Protein AF-A0AA86PSV1-F1 (afdb_monomer)

pLDDT: mean 83.24, std 9.51, range [48.75, 95.12]

Nearest PDB structures (foldseek):
  7p2q-assembly1_B  TM=7.130E-01  e=1.116E-06  Homo sapiens
  5i7k-assembly3_A  TM=3.514E-01  e=1.531E-01  Homo sapiens
  7dsz-assembly1_A  TM=2.798E-01  e=6.289E-02  Akkermansia muciniphila
  5i7l-assembly3_B  TM=3.124E-01  e=1.379E-01  Homo sapiens
  5i7j-assembly1_A  TM=3.842E-01  e=4.139E-01  Homo sapiens

Structure (mmCIF, N/CA/C/O backbone):
data_AF-A0AA86PSV1-F1
#
_entry.id   AF-A0AA86PSV1-F1
#
loop_
_atom_site.group_PDB
_atom_site.id
_atom_site.type_symbol
_atom_site.label_atom_id
_atom_site.label_alt_id
_atom_site.label_comp_id
_atom_site.label_asym_id
_atom_site.label_entity_id
_atom_site.label_seq_id
_atom_site.pdbx_PDB_ins_code
_atom_site.Cartn_x
_atom_site.Cartn_y
_atom_site.Cartn_z
_atom_site.occupancy
_atom_site.B_iso_or_equiv
_atom_site.auth_seq_id
_atom_site.auth_comp_id
_atom_site.auth_asym_id
_atom_site.auth_atom_id
_atom_site.pdbx_PDB_model_num
ATOM 1 N N . MET A 1 1 ? -44.585 -13.006 51.181 1.00 59.00 1 MET A N 1
ATOM 2 C CA . MET A 1 1 ? -43.506 -11.994 51.062 1.00 59.00 1 MET A CA 1
ATOM 3 C C . MET A 1 1 ? -42.207 -12.543 50.461 1.00 59.00 1 MET A C 1
ATOM 5 O O . MET A 1 1 ? -41.641 -11.867 49.616 1.00 59.00 1 MET A O 1
ATOM 9 N N . LEU A 1 2 ? -41.754 -13.760 50.800 1.00 58.88 2 LEU A N 1
ATOM 10 C CA . LEU A 1 2 ? -40.513 -14.350 50.252 1.00 58.88 2 LEU A CA 1
ATOM 11 C C . LEU A 1 2 ? -40.500 -14.575 48.719 1.00 58.88 2 LEU A C 1
ATOM 13 O O . LEU A 1 2 ? -39.455 -14.414 48.092 1.00 58.88 2 LEU A O 1
ATOM 17 N N . SER A 1 3 ? -41.645 -14.874 48.090 1.00 72.25 3 SER A N 1
ATOM 18 C CA . SER A 1 3 ? -41.707 -15.136 46.637 1.00 72.25 3 SER A CA 1
ATOM 19 C C . SER A 1 3 ? -41.509 -13.885 45.767 1.00 72.25 3 SER A C 1
ATOM 21 O O . SER A 1 3 ? -40.979 -13.983 44.660 1.00 72.25 3 SER A O 1
ATOM 23 N N . SER A 1 4 ? -41.879 -12.701 46.265 1.00 73.31 4 SER A N 1
ATOM 24 C CA . SER A 1 4 ? -41.70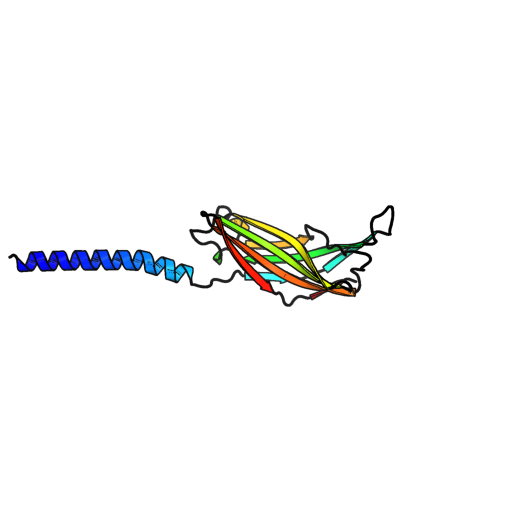6 -11.431 45.547 1.00 73.31 4 SER A CA 1
ATOM 25 C C . SER A 1 4 ? -40.233 -11.019 45.474 1.00 73.31 4 SER A C 1
ATOM 27 O O . SER A 1 4 ? -39.773 -10.555 44.434 1.00 73.31 4 SER A O 1
ATOM 29 N N . CYS A 1 5 ? -39.474 -11.269 46.546 1.00 76.12 5 CYS A N 1
ATOM 30 C CA . CYS A 1 5 ? -38.043 -10.965 46.611 1.00 76.12 5 CYS A CA 1
ATOM 31 C C . CYS A 1 5 ? -37.225 -11.873 45.669 1.00 76.12 5 CYS A C 1
ATOM 33 O O . CYS A 1 5 ? -36.355 -11.403 44.938 1.00 76.12 5 CYS A O 1
ATOM 35 N N . GLN A 1 6 ? -37.578 -13.163 45.582 1.00 79.25 6 GLN A N 1
ATOM 36 C CA . GLN A 1 6 ? -36.940 -14.104 44.649 1.00 79.25 6 GLN A CA 1
ATOM 37 C C . GLN A 1 6 ? -37.203 -13.771 43.172 1.00 79.25 6 GLN A C 1
ATOM 39 O O . GLN A 1 6 ? -36.314 -13.941 42.335 1.00 79.25 6 GLN A O 1
ATOM 44 N N . ARG A 1 7 ? -38.402 -13.278 42.831 1.00 80.25 7 ARG A N 1
ATOM 45 C CA . ARG A 1 7 ? -38.708 -12.823 41.462 1.00 80.25 7 ARG A CA 1
ATOM 46 C C . ARG A 1 7 ? -37.880 -11.602 41.075 1.00 80.25 7 ARG A C 1
ATOM 48 O O . ARG A 1 7 ? -37.349 -11.568 39.970 1.00 80.25 7 ARG A O 1
ATOM 55 N N . PHE A 1 8 ? -37.732 -10.645 41.987 1.00 82.44 8 PHE A N 1
ATOM 56 C CA . PHE A 1 8 ? -36.946 -9.436 41.746 1.00 82.44 8 PHE A CA 1
ATOM 57 C C . PHE A 1 8 ? -35.463 -9.753 41.508 1.00 82.44 8 PHE A C 1
ATOM 59 O O . PHE A 1 8 ? -34.872 -9.273 40.544 1.00 82.44 8 PHE A O 1
ATOM 66 N N . TYR A 1 9 ? -34.890 -10.655 42.309 1.00 85.75 9 TYR A N 1
ATOM 67 C CA . TYR A 1 9 ? -33.499 -11.083 42.145 1.00 85.75 9 TYR A CA 1
ATOM 68 C C . TYR A 1 9 ? -33.251 -11.781 40.799 1.00 85.75 9 TYR A C 1
ATOM 70 O O . TYR A 1 9 ? -32.264 -11.497 40.123 1.00 85.75 9 TYR A O 1
ATOM 78 N N . ARG A 1 10 ? -34.186 -12.635 40.355 1.00 84.75 10 ARG A N 1
ATOM 79 C CA . ARG A 1 10 ? -34.110 -13.265 39.028 1.00 84.75 10 ARG A CA 1
ATOM 80 C C . ARG A 1 10 ? -34.149 -12.236 37.901 1.00 84.75 10 ARG A C 1
ATOM 82 O O . ARG A 1 10 ? -33.368 -12.360 36.967 1.00 84.75 10 ARG A O 1
ATOM 89 N N . ILE A 1 11 ? -35.016 -11.225 37.982 1.00 88.62 11 ILE A N 1
ATOM 90 C CA . ILE A 1 11 ? -35.097 -10.165 36.960 1.00 88.62 11 ILE A CA 1
ATOM 91 C C . ILE A 1 11 ? -33.756 -9.429 36.845 1.00 88.62 11 ILE A C 1
ATOM 93 O O . ILE A 1 11 ? -33.258 -9.254 35.736 1.00 88.62 11 ILE A O 1
ATOM 97 N N . ILE A 1 12 ? -33.135 -9.078 37.975 1.00 88.62 12 ILE A N 1
ATOM 98 C CA . ILE A 1 12 ? -31.822 -8.414 37.990 1.00 88.62 12 ILE A CA 1
ATOM 99 C C . ILE A 1 12 ? -30.739 -9.313 37.380 1.00 88.62 12 ILE A C 1
ATOM 101 O O . ILE A 1 12 ? -29.948 -8.847 36.564 1.00 88.62 12 ILE A O 1
ATOM 105 N N . GLN A 1 13 ? -30.711 -10.604 37.725 1.00 88.50 13 GLN A N 1
ATOM 106 C CA . GLN A 1 13 ? -29.745 -11.550 37.154 1.00 88.50 13 GLN A CA 1
ATOM 107 C C . GLN A 1 13 ? -29.893 -11.687 35.633 1.00 88.50 13 GLN A C 1
ATOM 109 O O . GLN A 1 13 ? -28.890 -11.664 34.920 1.00 88.50 13 GLN A O 1
ATOM 114 N N . TRP A 1 14 ? -31.126 -11.776 35.127 1.00 92.31 14 TRP A N 1
ATOM 115 C CA . TRP A 1 14 ? -31.381 -11.818 33.687 1.00 92.31 14 TRP A CA 1
ATOM 116 C C . TRP A 1 14 ? -30.955 -10.519 33.003 1.00 92.31 14 TRP A C 1
ATOM 118 O O . TRP A 1 14 ? -30.293 -10.577 31.971 1.00 92.31 14 TRP A O 1
ATOM 128 N N . GLN A 1 15 ? -31.243 -9.353 33.587 1.00 92.56 15 GLN A N 1
ATOM 129 C CA . GLN A 1 15 ? -30.803 -8.067 33.036 1.00 92.56 15 GLN A CA 1
ATOM 130 C C . GLN A 1 15 ? -29.274 -7.964 32.970 1.00 92.56 15 GLN A C 1
ATOM 132 O O . GLN A 1 15 ? -28.736 -7.642 31.913 1.00 92.56 15 GLN A O 1
ATOM 137 N N . MET A 1 16 ? -28.574 -8.320 34.051 1.00 91.25 16 MET A N 1
ATOM 138 C CA . MET A 1 16 ? -27.106 -8.349 34.100 1.00 91.25 16 MET A CA 1
ATOM 139 C C . MET A 1 16 ? -26.516 -9.283 33.037 1.00 91.25 16 MET A C 1
ATOM 141 O O . MET A 1 16 ? -25.591 -8.903 32.322 1.00 91.25 16 MET A O 1
ATOM 145 N N . PHE A 1 17 ? -27.080 -10.486 32.888 1.00 92.44 17 PHE A N 1
ATOM 146 C CA . PHE A 1 17 ? -26.649 -11.439 31.866 1.00 92.44 17 PHE A CA 1
ATOM 147 C C . PHE A 1 17 ? -26.871 -10.898 30.449 1.00 92.44 17 PHE A C 1
ATOM 149 O O . PHE A 1 17 ? -25.984 -10.993 29.606 1.00 92.44 17 PHE A O 1
ATOM 156 N N . THR A 1 18 ? -28.023 -10.273 30.195 1.00 91.69 18 THR A N 1
ATOM 157 C CA . THR A 1 18 ? -28.343 -9.708 28.876 1.00 91.69 18 THR A CA 1
ATOM 158 C C . THR A 1 18 ? -27.390 -8.569 28.515 1.00 91.69 18 THR A C 1
ATOM 160 O O . THR A 1 18 ? -26.900 -8.521 27.390 1.00 91.69 18 THR A O 1
ATOM 163 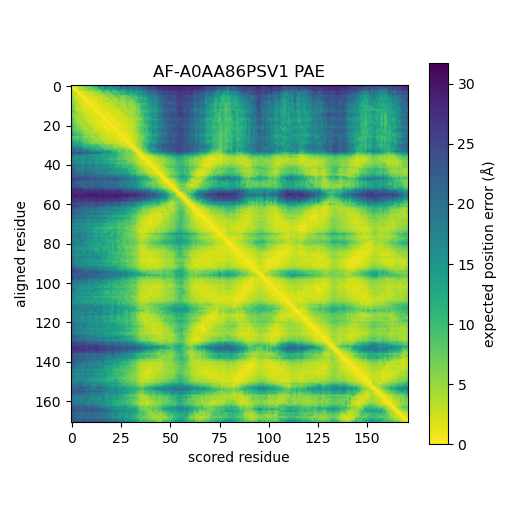N N . ILE A 1 19 ? -27.071 -7.689 29.473 1.00 91.94 19 ILE A N 1
ATOM 164 C CA . ILE A 1 19 ? -26.097 -6.602 29.284 1.00 91.94 19 ILE A CA 1
ATOM 165 C C . ILE A 1 19 ? -24.713 -7.178 28.982 1.00 91.94 19 ILE A C 1
ATOM 167 O O . ILE A 1 19 ? -24.063 -6.742 28.036 1.00 91.94 19 ILE A O 1
ATOM 171 N N . PHE A 1 20 ? -24.280 -8.188 29.736 1.00 90.38 20 PHE A N 1
ATOM 172 C CA . PHE A 1 20 ? -22.984 -8.827 29.528 1.00 90.38 20 PHE A CA 1
ATOM 173 C C . PHE A 1 20 ? -22.874 -9.479 28.142 1.00 90.38 20 PHE A C 1
ATOM 175 O O . PHE A 1 20 ? -21.895 -9.264 27.429 1.00 90.38 20 PHE A O 1
ATOM 182 N N . VAL A 1 21 ? -23.905 -10.218 27.719 1.00 91.69 21 VAL A N 1
ATOM 183 C CA . VAL A 1 21 ? -23.958 -10.808 26.374 1.00 91.69 21 VAL A CA 1
ATOM 184 C C . VAL A 1 21 ? -23.972 -9.719 25.303 1.00 91.69 21 VAL A C 1
ATOM 186 O O . VAL A 1 21 ? -23.232 -9.833 24.330 1.00 91.69 21 VAL A O 1
ATOM 189 N N . ALA A 1 22 ? -24.742 -8.642 25.481 1.00 89.69 22 ALA A N 1
ATOM 190 C CA . ALA A 1 22 ? -24.774 -7.525 24.537 1.00 89.69 22 ALA A CA 1
ATOM 191 C C . ALA A 1 22 ? -23.405 -6.836 24.410 1.00 89.69 22 ALA A C 1
ATOM 193 O O . ALA A 1 22 ? -22.974 -6.542 23.297 1.00 89.69 22 ALA A O 1
ATOM 194 N N . MET A 1 23 ? -22.684 -6.651 25.521 1.00 82.25 23 MET A N 1
ATOM 195 C CA . MET A 1 23 ? -21.331 -6.085 25.532 1.00 82.25 23 MET A CA 1
ATOM 196 C C . MET A 1 23 ? -20.298 -6.951 24.801 1.00 82.25 23 MET A C 1
ATOM 198 O O . MET A 1 23 ? -19.294 -6.414 24.347 1.00 82.25 23 MET A O 1
ATOM 202 N N . ILE A 1 24 ? -20.521 -8.261 24.664 1.00 84.00 24 ILE A N 1
ATOM 203 C CA . ILE A 1 24 ? -19.633 -9.161 23.908 1.00 84.00 24 ILE A CA 1
ATOM 204 C C . ILE A 1 24 ? -20.090 -9.280 22.451 1.00 84.00 24 ILE A C 1
ATOM 206 O O . ILE A 1 24 ? -19.282 -9.181 21.528 1.00 84.00 24 ILE A O 1
ATOM 210 N N . ALA A 1 25 ? -21.390 -9.484 22.238 1.00 82.25 25 ALA A N 1
ATOM 211 C CA . ALA A 1 25 ? -21.961 -9.748 20.926 1.00 82.25 25 ALA A CA 1
ATOM 212 C C . ALA A 1 25 ? -21.914 -8.516 20.016 1.00 82.25 25 ALA A C 1
ATOM 214 O O . ALA A 1 25 ? -21.570 -8.653 18.845 1.00 82.25 25 ALA A O 1
ATOM 215 N N . LEU A 1 26 ? -22.204 -7.314 20.533 1.00 80.19 26 LEU A N 1
ATOM 216 C CA . LEU A 1 26 ? -22.206 -6.100 19.713 1.00 80.19 26 LEU A CA 1
ATOM 217 C C . LEU A 1 26 ? -20.816 -5.796 19.131 1.00 80.19 26 LEU A C 1
ATOM 219 O O . LEU A 1 26 ? -20.738 -5.665 17.912 1.00 80.19 26 LEU A O 1
ATOM 223 N N . PRO A 1 27 ? -19.712 -5.763 19.909 1.00 72.19 27 PRO A N 1
ATOM 224 C CA . PRO A 1 27 ? -18.370 -5.583 19.347 1.00 72.19 27 PRO A CA 1
ATOM 225 C C . PRO A 1 27 ? -17.938 -6.715 18.414 1.00 72.19 27 PRO A C 1
ATOM 227 O O . PRO A 1 27 ? -17.195 -6.480 17.464 1.00 72.19 27 PRO A O 1
ATOM 230 N N . TYR A 1 28 ? -18.383 -7.948 18.679 1.00 72.31 28 TYR A N 1
ATOM 231 C CA . TYR A 1 28 ? -18.069 -9.089 17.824 1.00 72.31 28 TYR A CA 1
ATOM 232 C C . TYR A 1 28 ? -18.729 -8.955 16.447 1.00 72.31 28 TYR A C 1
ATOM 234 O O . TYR A 1 28 ? -18.052 -9.109 15.430 1.00 72.31 28 TYR A O 1
ATOM 242 N N . VAL A 1 29 ? -20.020 -8.613 16.412 1.00 74.38 29 VAL A N 1
ATOM 243 C CA . VAL A 1 29 ? -20.784 -8.418 15.172 1.00 74.38 29 VAL A CA 1
ATOM 244 C C . VAL A 1 29 ? -20.294 -7.185 14.420 1.00 74.38 29 VAL A C 1
ATOM 246 O O . VAL A 1 29 ? -20.010 -7.284 13.231 1.00 74.38 29 VAL A O 1
ATOM 249 N N . THR A 1 30 ? -20.111 -6.043 15.090 1.00 68.00 30 THR A N 1
ATOM 250 C CA . THR A 1 30 ? -19.585 -4.832 14.432 1.00 68.00 30 THR A CA 1
ATOM 251 C C . THR A 1 30 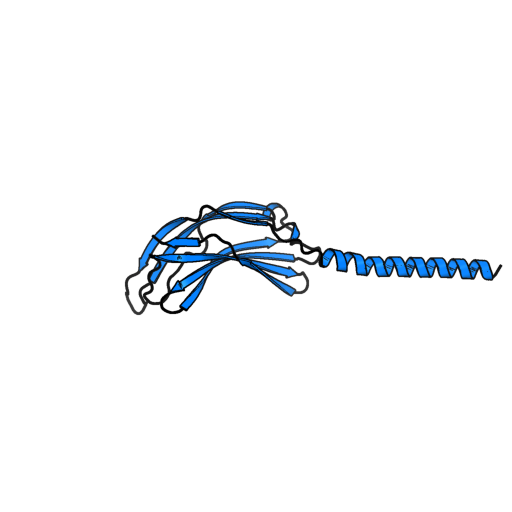? -18.151 -5.016 13.944 1.00 68.00 30 THR A C 1
ATOM 253 O O . THR A 1 30 ? -17.778 -4.457 12.918 1.00 68.00 30 THR A O 1
ATOM 256 N N . GLY A 1 31 ? -17.358 -5.852 14.619 1.00 60.69 31 GLY A N 1
ATOM 257 C CA . GLY A 1 31 ? -16.019 -6.231 14.181 1.00 60.69 31 GLY A CA 1
ATOM 258 C C . GLY A 1 31 ? -15.979 -7.113 12.925 1.00 60.69 31 GLY A C 1
ATOM 259 O O . GLY A 1 31 ? -14.933 -7.116 12.267 1.00 60.69 31 GLY A O 1
ATOM 260 N N . HIS A 1 32 ? -17.075 -7.819 12.609 1.00 64.31 32 HIS A N 1
ATOM 261 C CA . HIS A 1 32 ? -17.255 -8.700 11.438 1.00 64.31 32 HIS A CA 1
ATOM 262 C C . HIS A 1 32 ? -18.071 -8.070 10.304 1.00 64.31 32 HIS A C 1
ATOM 264 O O . HIS A 1 32 ? -18.246 -8.695 9.262 1.00 64.31 32 HIS A O 1
ATOM 270 N N . LEU A 1 33 ? -18.578 -6.849 10.479 1.00 66.38 33 LEU A N 1
ATOM 271 C CA . LEU A 1 33 ? -19.053 -6.078 9.339 1.00 66.38 33 LEU A CA 1
ATOM 272 C C . LEU A 1 33 ? -17.815 -5.740 8.499 1.00 66.38 33 LEU A C 1
ATOM 274 O O . LEU A 1 33 ? -16.976 -4.935 8.909 1.00 66.38 33 LEU A O 1
ATOM 278 N N . ASP A 1 34 ? -17.665 -6.447 7.379 1.00 59.25 34 ASP A N 1
ATOM 279 C CA . ASP A 1 34 ? -16.597 -6.260 6.397 1.00 59.25 34 ASP A CA 1
ATOM 280 C C . ASP A 1 34 ? -16.781 -4.912 5.702 1.00 59.25 34 ASP A C 1
ATOM 282 O O . ASP A 1 34 ? -17.282 -4.812 4.579 1.00 59.25 34 ASP A O 1
ATOM 286 N N . TYR A 1 35 ? -16.396 -3.841 6.387 1.00 69.81 35 TYR A N 1
ATOM 287 C CA . TYR A 1 35 ? -16.271 -2.555 5.739 1.00 69.81 35 TYR A CA 1
ATOM 288 C C . TYR A 1 35 ? -14.988 -2.553 4.913 1.00 69.81 35 TYR A C 1
ATOM 290 O O . TYR A 1 35 ? -13.880 -2.626 5.446 1.00 69.81 35 TYR A O 1
ATOM 298 N N . LYS A 1 36 ? -15.154 -2.509 3.593 1.00 81.31 36 LYS A N 1
ATOM 299 C CA . LYS A 1 36 ? -14.039 -2.416 2.653 1.00 81.31 36 LYS A CA 1
ATOM 300 C C . LYS A 1 36 ? -13.619 -0.947 2.508 1.00 81.31 36 LYS A C 1
ATOM 302 O O . LYS A 1 36 ? -14.498 -0.086 2.435 1.00 81.31 36 LYS A O 1
ATOM 307 N N . PRO A 1 37 ? -12.310 -0.647 2.473 1.00 86.69 37 PRO A N 1
ATOM 308 C CA . PRO A 1 37 ? -11.830 0.674 2.103 1.00 86.69 37 PRO A CA 1
ATOM 309 C C . PRO A 1 37 ? -12.192 0.958 0.645 1.00 86.69 37 PRO A C 1
ATOM 311 O O . PRO A 1 37 ? -12.232 0.050 -0.188 1.00 86.69 37 PRO A O 1
ATOM 314 N N . GLU A 1 38 ? -12.415 2.226 0.329 1.00 89.56 38 GLU A N 1
ATOM 315 C CA . GLU A 1 38 ? -12.557 2.659 -1.058 1.00 89.56 38 GLU A CA 1
ATOM 316 C C . GLU A 1 38 ? -11.157 3.015 -1.548 1.00 89.56 38 GLU A C 1
ATOM 318 O O . GLU A 1 38 ? -10.509 3.901 -0.992 1.00 89.56 38 GLU A O 1
ATOM 323 N N . LEU A 1 39 ? -10.664 2.284 -2.543 1.00 90.56 39 LEU A N 1
ATOM 324 C CA . LEU A 1 39 ? -9.336 2.462 -3.118 1.00 90.56 39 LEU A CA 1
ATOM 325 C C . LEU A 1 39 ? -9.505 2.663 -4.617 1.00 90.56 39 LEU A C 1
ATOM 327 O O . LEU A 1 39 ? -10.150 1.851 -5.277 1.00 90.56 39 LEU A O 1
ATOM 331 N N . ALA A 1 40 ? -8.933 3.736 -5.142 1.00 89.44 40 ALA A N 1
ATOM 332 C CA . ALA A 1 40 ? -8.949 4.037 -6.558 1.00 89.44 40 ALA A CA 1
ATOM 333 C C . ALA A 1 40 ? -7.575 4.541 -7.001 1.00 89.44 40 ALA A C 1
ATOM 335 O O . ALA A 1 40 ? -6.920 5.350 -6.338 1.00 89.44 40 ALA A O 1
ATOM 336 N N . LEU A 1 41 ? -7.158 4.054 -8.159 1.00 88.56 41 LEU A N 1
ATOM 337 C CA . LEU A 1 41 ? -5.969 4.479 -8.872 1.00 88.56 41 LEU A CA 1
ATOM 338 C C . LEU A 1 41 ? -6.427 4.869 -10.268 1.00 88.56 41 LEU A C 1
ATOM 340 O O . LEU A 1 41 ? -7.267 4.174 -10.828 1.00 88.56 41 LEU A O 1
ATOM 344 N N . ASN A 1 42 ? -5.970 6.020 -10.754 1.00 87.19 42 ASN A N 1
ATOM 345 C CA . ASN A 1 42 ? -6.348 6.532 -12.065 1.00 87.19 42 ASN A CA 1
ATOM 346 C C . ASN A 1 42 ? -5.179 7.267 -12.728 1.00 87.19 42 ASN A C 1
ATOM 348 O O . ASN A 1 42 ? -4.276 7.773 -12.055 1.00 87.19 42 ASN A O 1
ATOM 352 N N . ASN A 1 43 ? -5.269 7.459 -14.048 1.00 84.25 43 ASN A N 1
ATOM 353 C CA . ASN A 1 43 ? -4.383 8.332 -14.837 1.00 84.25 43 ASN A CA 1
ATOM 354 C C . ASN A 1 43 ? -2.893 8.028 -14.650 1.00 84.25 43 ASN A C 1
ATOM 356 O O . ASN A 1 43 ? -2.073 8.934 -14.472 1.00 84.25 43 ASN A O 1
ATOM 360 N N . MET A 1 44 ? -2.550 6.748 -14.669 1.00 84.25 44 MET A N 1
ATOM 361 C CA . MET A 1 44 ? -1.183 6.321 -14.463 1.00 84.25 44 MET A CA 1
ATOM 362 C C . MET A 1 44 ? -0.351 6.478 -15.735 1.00 84.25 44 MET A C 1
ATOM 364 O O . MET A 1 44 ? -0.714 6.029 -16.820 1.00 84.25 44 MET A O 1
ATOM 368 N N . THR A 1 45 ? 0.772 7.173 -15.597 1.00 83.88 45 THR A N 1
ATOM 369 C CA . THR A 1 45 ? 1.655 7.548 -16.700 1.00 83.88 45 THR A CA 1
ATOM 370 C C . THR A 1 45 ? 3.107 7.347 -16.305 1.00 83.88 45 THR A C 1
ATOM 372 O O . THR A 1 45 ? 3.511 7.737 -15.209 1.00 83.88 45 THR A O 1
ATOM 375 N N . VAL A 1 46 ? 3.903 6.802 -17.222 1.00 82.12 46 VAL A N 1
ATOM 376 C CA . VAL A 1 46 ? 5.361 6.743 -17.089 1.00 82.12 46 VAL A CA 1
ATOM 377 C C . VAL A 1 46 ? 5.954 8.019 -17.677 1.00 82.12 46 VAL A C 1
ATOM 379 O O . VAL A 1 46 ? 5.683 8.345 -18.834 1.00 82.12 46 VAL A O 1
ATOM 382 N N . THR A 1 47 ? 6.736 8.757 -16.892 1.00 76.31 47 THR A N 1
ATOM 383 C CA . THR A 1 47 ? 7.210 10.096 -17.293 1.00 76.31 47 THR A CA 1
ATOM 384 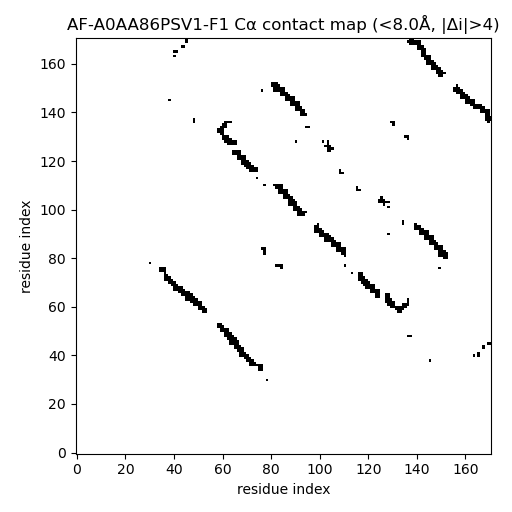C C . THR A 1 47 ? 8.653 10.083 -17.775 1.00 76.31 47 THR A C 1
ATOM 386 O O . THR A 1 47 ? 9.004 10.819 -18.697 1.00 76.31 47 THR A O 1
ATOM 389 N N . LYS A 1 48 ? 9.511 9.270 -17.154 1.00 73.75 48 LYS A N 1
ATOM 390 C CA . LYS A 1 48 ? 10.930 9.203 -17.501 1.00 73.75 48 LYS A CA 1
ATOM 391 C C . LYS A 1 48 ? 11.461 7.800 -17.275 1.00 73.75 48 LYS A C 1
ATOM 393 O O . LYS A 1 48 ? 11.419 7.325 -16.146 1.00 73.75 48 LYS A O 1
ATOM 398 N N . THR A 1 49 ? 12.020 7.215 -18.327 1.00 75.81 49 THR A N 1
ATOM 399 C CA . THR A 1 49 ? 12.815 5.989 -18.252 1.00 75.81 49 THR A CA 1
ATOM 400 C C . THR A 1 49 ? 14.290 6.371 -18.353 1.00 75.81 49 THR A C 1
ATOM 402 O O . THR A 1 49 ? 14.675 7.144 -19.235 1.00 75.81 49 THR A O 1
ATOM 405 N N . ARG A 1 50 ? 15.120 5.906 -17.421 1.00 80.12 50 ARG A N 1
ATOM 406 C CA . ARG A 1 50 ? 16.576 6.095 -17.431 1.00 80.12 50 ARG A CA 1
ATOM 407 C C . ARG A 1 50 ? 17.229 4.739 -17.607 1.00 80.12 50 ARG A C 1
ATOM 409 O O . ARG A 1 50 ? 16.970 3.848 -16.813 1.00 80.12 50 ARG A O 1
ATOM 416 N N . TYR A 1 51 ? 18.087 4.638 -18.611 1.00 75.62 51 TYR A N 1
ATOM 417 C CA . TYR A 1 51 ? 18.892 3.453 -18.862 1.00 75.62 51 TYR A CA 1
ATOM 418 C C . TYR A 1 51 ? 20.263 3.624 -18.214 1.00 75.62 51 TYR A C 1
ATOM 420 O O . TYR A 1 51 ? 20.949 4.619 -18.482 1.00 75.62 51 TYR A O 1
ATOM 428 N N . PHE A 1 52 ? 20.661 2.663 -17.386 1.00 74.69 52 PHE A N 1
ATOM 429 C CA . PHE A 1 52 ? 21.986 2.614 -16.778 1.00 74.69 52 PHE A CA 1
ATOM 430 C C . PHE A 1 52 ? 22.808 1.511 -17.458 1.00 74.69 52 PHE A C 1
ATOM 432 O O . PHE A 1 52 ? 22.550 0.329 -17.218 1.00 74.69 52 PHE A O 1
ATOM 439 N N . PRO A 1 53 ? 23.771 1.869 -18.333 1.00 66.62 53 PRO A N 1
ATOM 440 C CA . PRO A 1 53 ? 24.641 0.895 -18.983 1.00 66.62 53 PRO A CA 1
ATOM 441 C C . PRO A 1 53 ? 25.568 0.216 -17.969 1.00 66.62 53 PRO A C 1
ATOM 443 O O . PRO A 1 53 ? 25.869 0.774 -16.913 1.00 66.62 53 PRO A O 1
ATOM 446 N N . THR A 1 54 ? 26.055 -0.975 -18.317 1.00 69.31 54 THR A N 1
ATOM 447 C CA . THR A 1 54 ? 26.967 -1.751 -17.471 1.00 69.31 54 THR A CA 1
ATOM 448 C C . THR A 1 54 ? 28.287 -0.995 -17.296 1.00 69.31 54 THR A C 1
ATOM 450 O O . THR A 1 54 ? 29.121 -0.968 -18.201 1.00 69.31 54 THR A O 1
ATOM 453 N N . GLU A 1 55 ? 28.517 -0.423 -16.116 1.00 63.66 55 GLU A N 1
ATOM 454 C CA . GLU A 1 55 ? 29.816 0.114 -15.707 1.00 63.66 55 GLU A CA 1
ATOM 455 C C . GLU A 1 55 ? 30.180 -0.439 -14.319 1.00 63.66 55 GLU A C 1
ATOM 457 O O . GLU A 1 55 ? 29.391 -0.376 -13.382 1.00 63.66 55 GLU A O 1
ATOM 462 N N . ASN A 1 56 ? 31.390 -0.995 -14.183 1.00 48.75 56 ASN A N 1
ATOM 463 C CA . ASN A 1 56 ? 31.976 -1.461 -12.916 1.00 48.75 56 ASN A CA 1
ATOM 464 C C . ASN A 1 56 ? 31.098 -2.426 -12.081 1.00 48.75 56 ASN A C 1
ATOM 466 O O . ASN A 1 56 ? 30.627 -2.069 -11.005 1.00 48.75 56 ASN A O 1
ATOM 470 N N . LEU A 1 57 ? 30.970 -3.687 -12.526 1.00 56.91 57 LEU A N 1
ATOM 471 C CA . LEU A 1 57 ? 30.368 -4.819 -11.782 1.00 56.91 57 LEU A CA 1
ATOM 472 C C . LEU A 1 57 ? 28.862 -4.704 -11.460 1.00 56.91 57 LEU A C 1
ATOM 474 O O . LEU A 1 57 ? 28.322 -5.598 -10.810 1.00 56.91 57 LEU A O 1
ATOM 478 N N . ILE A 1 58 ? 28.181 -3.653 -11.922 1.00 61.09 58 ILE A N 1
ATOM 479 C CA . ILE A 1 58 ? 26.730 -3.487 -11.793 1.00 61.09 58 ILE A CA 1
ATOM 480 C C . ILE A 1 58 ? 26.089 -3.800 -13.147 1.00 61.09 58 ILE A C 1
ATOM 482 O O . ILE A 1 58 ? 26.426 -3.175 -14.152 1.00 61.09 58 ILE A O 1
ATOM 486 N N . THR A 1 59 ? 25.190 -4.784 -13.172 1.00 65.81 59 THR A N 1
ATOM 487 C CA . THR A 1 59 ? 24.435 -5.184 -14.367 1.00 65.81 59 THR A CA 1
ATOM 488 C C . THR A 1 59 ? 23.524 -4.044 -14.843 1.00 65.81 59 THR A C 1
ATOM 490 O O . THR A 1 59 ? 23.015 -3.262 -14.034 1.00 65.81 59 THR A O 1
ATOM 493 N N . GLU A 1 60 ? 23.305 -3.967 -16.157 1.00 68.75 60 GLU A N 1
ATOM 494 C CA . GLU A 1 60 ? 22.332 -3.066 -16.787 1.00 68.75 60 GLU A CA 1
ATOM 495 C C . GLU A 1 60 ? 20.970 -3.084 -16.088 1.00 68.75 60 GLU A C 1
ATOM 497 O O . GLU A 1 60 ? 20.457 -4.147 -15.737 1.00 68.75 60 GLU A O 1
ATOM 502 N N . HIS A 1 61 ? 20.383 -1.905 -15.897 1.00 74.25 61 HIS A N 1
ATOM 503 C CA . HIS A 1 61 ? 19.026 -1.761 -15.378 1.00 74.25 61 HIS A CA 1
ATOM 504 C C . HIS A 1 61 ? 18.376 -0.468 -15.876 1.00 74.25 61 HIS A C 1
ATOM 506 O O . HIS A 1 61 ? 19.047 0.514 -16.205 1.00 74.25 61 HIS A O 1
ATOM 512 N N . ASP A 1 62 ? 17.049 -0.483 -15.898 1.00 80.81 62 ASP A N 1
ATOM 513 C CA . ASP A 1 62 ? 16.199 0.655 -16.203 1.00 80.81 62 ASP A CA 1
ATOM 514 C C . ASP A 1 62 ? 15.544 1.172 -14.926 1.00 80.81 62 ASP A C 1
ATOM 516 O O . ASP A 1 62 ? 15.111 0.397 -14.071 1.00 80.81 62 ASP A O 1
ATOM 520 N N . GLU A 1 63 ? 15.415 2.491 -14.829 1.00 85.56 63 GLU A N 1
ATOM 521 C CA . GLU A 1 63 ? 14.569 3.146 -13.836 1.00 85.56 63 GLU A CA 1
ATOM 522 C C . GLU A 1 63 ? 13.411 3.872 -14.514 1.00 85.56 63 GLU A C 1
ATOM 524 O O . GLU A 1 63 ? 13.643 4.629 -15.456 1.00 85.56 63 GLU A O 1
ATOM 529 N N . ALA A 1 64 ? 12.185 3.711 -14.013 1.00 85.94 64 ALA A N 1
ATOM 530 C CA . ALA A 1 64 ? 11.018 4.438 -14.504 1.00 85.94 64 ALA A CA 1
ATOM 531 C C . ALA A 1 64 ? 10.315 5.231 -13.390 1.00 85.94 64 ALA A C 1
ATOM 533 O O . ALA A 1 64 ? 9.881 4.680 -12.376 1.00 85.94 64 ALA A O 1
ATOM 534 N N . ASP A 1 65 ? 10.172 6.540 -13.610 1.00 87.31 65 ASP A N 1
ATOM 535 C CA . ASP A 1 65 ? 9.387 7.435 -12.760 1.00 87.31 65 ASP A CA 1
ATOM 536 C C . ASP A 1 65 ? 7.899 7.342 -13.145 1.00 87.31 65 ASP A C 1
ATOM 538 O O . ASP A 1 65 ? 7.519 7.675 -14.277 1.00 87.31 65 ASP A O 1
ATOM 542 N N . LEU A 1 66 ? 7.045 6.943 -12.198 1.00 89.62 66 LEU A N 1
ATOM 543 C CA . LEU A 1 66 ? 5.594 6.881 -12.391 1.00 89.62 66 LEU A CA 1
ATOM 544 C C . LEU A 1 66 ? 4.912 8.133 -11.848 1.00 89.62 66 LEU A C 1
ATOM 546 O O . LEU A 1 66 ? 5.311 8.682 -10.823 1.00 89.62 66 LEU A O 1
ATOM 550 N N . HIS A 1 67 ? 3.843 8.555 -12.512 1.00 91.06 67 HIS A N 1
ATOM 551 C CA . HIS A 1 67 ? 2.875 9.507 -11.980 1.00 91.06 67 HIS A CA 1
ATOM 552 C C . HIS A 1 67 ? 1.489 8.884 -12.032 1.00 91.06 67 HIS A C 1
ATOM 554 O O . HIS A 1 67 ? 1.119 8.307 -13.049 1.00 91.06 67 HIS A O 1
ATOM 560 N N . PHE A 1 68 ? 0.724 9.020 -10.959 1.00 91.31 68 PHE A N 1
ATOM 561 C CA . PHE A 1 68 ? -0.619 8.459 -10.847 1.00 91.31 68 PHE A CA 1
ATOM 562 C C . PHE A 1 68 ? -1.491 9.347 -9.963 1.00 91.31 68 PHE A C 1
ATOM 564 O O . PHE A 1 68 ? -0.998 10.082 -9.106 1.00 91.31 68 PHE A O 1
ATOM 571 N N . ASN A 1 69 ? -2.801 9.279 -10.168 1.00 92.19 69 ASN A N 1
ATOM 572 C CA . ASN A 1 69 ? -3.778 9.863 -9.263 1.00 92.19 69 ASN A CA 1
ATOM 573 C C . ASN A 1 69 ? -4.236 8.770 -8.307 1.00 92.19 69 ASN A C 1
ATOM 575 O O . ASN A 1 69 ? -4.884 7.810 -8.722 1.00 92.19 69 ASN A O 1
ATOM 579 N N . ILE A 1 70 ? -3.899 8.923 -7.034 1.00 92.25 70 ILE A N 1
ATOM 580 C CA . ILE A 1 70 ? -4.312 7.996 -5.987 1.00 92.25 70 ILE A CA 1
ATOM 581 C C . ILE A 1 70 ? -5.447 8.629 -5.191 1.00 92.25 70 ILE A C 1
ATOM 583 O O . ILE A 1 70 ? -5.346 9.773 -4.741 1.00 92.25 70 ILE A O 1
ATOM 587 N N . GLN A 1 71 ? -6.518 7.866 -5.010 1.00 93.00 71 GLN A N 1
ATOM 588 C CA . GLN A 1 71 ? -7.625 8.220 -4.143 1.00 93.00 71 GLN A CA 1
ATOM 589 C C . GLN A 1 71 ? -7.898 7.071 -3.178 1.00 93.00 71 GLN A C 1
ATOM 591 O O . GLN A 1 71 ? -8.024 5.918 -3.589 1.00 93.00 71 GLN A O 1
ATOM 596 N N . PHE A 1 72 ? -8.012 7.378 -1.891 1.00 92.75 72 PHE A N 1
ATOM 597 C CA . PHE A 1 72 ? -8.439 6.391 -0.912 1.00 92.75 72 PHE A CA 1
ATOM 598 C C . PHE A 1 72 ? -9.310 6.990 0.187 1.00 92.75 72 PHE A C 1
ATOM 600 O O . PHE A 1 72 ? -9.178 8.159 0.556 1.00 92.75 72 PHE A O 1
ATOM 607 N N . ASN A 1 73 ? -10.164 6.133 0.737 1.00 91.62 73 ASN A N 1
ATOM 608 C CA . ASN A 1 73 ? -10.918 6.349 1.958 1.00 91.62 73 ASN A CA 1
ATOM 609 C C . ASN A 1 73 ? -10.780 5.103 2.840 1.00 91.62 73 ASN A C 1
ATOM 611 O O . ASN A 1 73 ? -11.333 4.039 2.546 1.00 91.62 73 ASN A O 1
ATOM 615 N N . VAL A 1 74 ? -10.025 5.245 3.928 1.00 90.50 74 VAL A N 1
ATOM 616 C CA . VAL A 1 74 ? -9.756 4.166 4.894 1.00 90.50 74 VAL A CA 1
ATOM 617 C C . VAL A 1 74 ? -10.450 4.386 6.236 1.00 90.50 74 VAL A C 1
ATOM 619 O O . VAL A 1 74 ? -10.189 3.646 7.181 1.00 90.50 74 VAL A O 1
ATOM 622 N N . SER A 1 75 ? -11.341 5.378 6.341 1.00 86.94 75 SER A N 1
ATOM 623 C CA . SER A 1 75 ? -12.066 5.690 7.586 1.00 86.94 75 SER A CA 1
ATOM 624 C C . SER A 1 75 ? -12.762 4.460 8.176 1.00 86.94 75 SER A C 1
ATOM 626 O O . SER A 1 75 ? -12.684 4.190 9.371 1.00 86.94 75 SER A O 1
ATOM 628 N N . ASN A 1 76 ? -13.344 3.651 7.297 1.00 84.25 76 ASN A N 1
ATOM 629 C CA . ASN A 1 76 ? -14.041 2.416 7.617 1.00 84.25 76 ASN A CA 1
ATOM 630 C C . ASN A 1 76 ? -13.129 1.261 8.074 1.00 84.25 76 ASN A C 1
ATOM 632 O O . ASN A 1 76 ? -13.611 0.264 8.615 1.00 84.25 76 ASN A O 1
ATOM 636 N N . THR A 1 77 ? -11.818 1.381 7.865 1.00 84.38 77 THR A N 1
ATOM 637 C CA . THR A 1 77 ? -10.821 0.389 8.284 1.00 84.38 77 THR A CA 1
ATOM 638 C C . THR A 1 77 ? -10.391 0.603 9.737 1.00 84.38 77 THR A C 1
ATOM 640 O O . THR A 1 77 ? -9.961 -0.342 10.399 1.00 84.38 77 THR A O 1
ATOM 643 N N . PHE A 1 78 ? -10.529 1.822 10.267 1.00 84.44 78 PHE A N 1
ATOM 644 C CA . PHE A 1 78 ? -10.163 2.135 11.645 1.00 84.44 78 PHE A CA 1
ATOM 645 C C . PHE A 1 78 ? -11.240 1.670 12.626 1.00 84.44 78 PHE A C 1
ATOM 647 O O . PHE A 1 78 ? -12.319 2.249 12.747 1.00 84.44 78 PHE A O 1
ATOM 654 N N . LYS A 1 79 ? -10.919 0.621 13.381 1.00 81.25 79 LYS A N 1
ATOM 655 C CA . LYS A 1 79 ? -11.698 0.159 14.534 1.00 81.25 79 LYS A CA 1
ATOM 656 C C . LYS A 1 79 ? -11.106 0.764 15.804 1.00 81.25 79 LYS A C 1
ATOM 658 O O . LYS A 1 79 ? -9.965 1.211 15.821 1.00 81.25 79 LYS A O 1
ATOM 663 N N . TRP A 1 80 ? -11.835 0.689 16.917 1.00 77.06 80 TRP A N 1
ATOM 664 C CA . TRP A 1 80 ? -11.326 1.128 18.228 1.00 77.06 80 TRP A CA 1
ATOM 665 C C . TRP A 1 80 ? -10.027 0.409 18.651 1.00 77.06 80 TRP A C 1
ATOM 667 O O . TRP A 1 80 ? -9.289 0.897 19.501 1.00 77.06 80 TRP A O 1
ATOM 677 N N . THR A 1 81 ? -9.743 -0.760 18.065 1.00 81.12 81 THR A N 1
ATOM 678 C CA . THR A 1 81 ? -8.510 -1.528 18.280 1.00 81.12 81 THR A CA 1
ATOM 679 C C . THR A 1 81 ? -7.361 -1.146 17.352 1.00 81.12 81 THR A C 1
ATOM 681 O O . THR A 1 81 ? -6.239 -1.597 17.591 1.00 81.12 81 THR A O 1
ATOM 684 N N . THR A 1 82 ? -7.623 -0.393 16.286 1.00 85.25 82 THR A N 1
ATOM 685 C CA . THR A 1 82 ? -6.668 -0.084 15.218 1.00 85.25 82 THR A CA 1
ATOM 686 C C . THR A 1 82 ? -5.838 1.131 15.609 1.00 85.25 82 THR A C 1
ATOM 688 O O . THR A 1 82 ? -6.377 2.188 15.919 1.00 85.25 82 THR A O 1
ATOM 691 N N . LYS A 1 83 ? -4.515 0.982 15.594 1.00 89.56 83 LYS A N 1
ATOM 692 C CA . LYS A 1 83 ? -3.562 2.051 15.904 1.00 89.56 83 LYS A CA 1
ATOM 693 C C . LYS A 1 83 ? -3.157 2.810 14.646 1.00 89.56 83 LYS A C 1
ATOM 695 O O . LYS A 1 83 ? -3.127 4.039 14.635 1.00 89.56 83 LYS A O 1
ATOM 700 N N . GLU A 1 84 ? -2.805 2.069 13.607 1.00 92.38 84 GLU A N 1
ATOM 701 C CA . GLU A 1 84 ? -2.291 2.604 12.351 1.00 92.38 84 GLU A CA 1
ATOM 702 C C . GLU A 1 84 ? -2.638 1.655 11.203 1.00 92.38 84 GLU A C 1
ATOM 704 O O . GLU A 1 84 ? -2.791 0.444 11.393 1.00 92.38 84 GLU A O 1
ATOM 709 N N . VAL A 1 85 ? -2.779 2.227 10.015 1.00 92.00 85 VAL A N 1
ATOM 710 C CA . VAL A 1 85 ? -2.984 1.513 8.760 1.00 92.00 85 VAL A CA 1
ATOM 711 C C . VAL A 1 85 ? -1.857 1.908 7.819 1.00 92.00 85 VAL A C 1
ATOM 713 O O . VAL A 1 85 ? -1.644 3.092 7.563 1.00 92.00 85 VAL A O 1
ATOM 716 N N . TYR A 1 86 ? -1.133 0.923 7.302 1.00 93.38 86 TYR A N 1
ATOM 717 C CA . TYR A 1 86 ? -0.158 1.120 6.237 1.00 93.38 86 TYR A CA 1
ATOM 718 C C . TYR A 1 86 ? -0.796 0.734 4.906 1.00 93.38 86 TYR A C 1
ATOM 720 O O . TYR A 1 86 ? -1.292 -0.382 4.751 1.00 93.38 86 TYR A O 1
ATOM 728 N N . LEU A 1 87 ? -0.788 1.657 3.953 1.00 93.88 87 LEU A N 1
ATOM 729 C CA . LEU A 1 87 ? -1.274 1.447 2.598 1.00 93.88 87 LEU A CA 1
ATOM 730 C C . LEU A 1 87 ? -0.086 1.510 1.640 1.00 93.88 87 LEU A C 1
ATOM 732 O O . LEU A 1 87 ? 0.578 2.539 1.550 1.00 93.88 87 LEU A O 1
ATOM 736 N N . GLY A 1 88 ? 0.170 0.418 0.930 1.00 94.31 88 GLY A N 1
ATOM 737 C CA . GLY A 1 88 ? 1.184 0.327 -0.114 1.00 94.31 88 GLY A CA 1
ATOM 738 C C . GLY A 1 88 ? 0.544 0.149 -1.485 1.00 94.31 88 GLY A C 1
ATOM 739 O O . GLY A 1 88 ? -0.443 -0.573 -1.622 1.00 94.31 88 GLY A O 1
ATOM 740 N N . LEU A 1 89 ? 1.125 0.783 -2.496 1.00 94.38 89 LEU A N 1
ATOM 741 C CA . LEU A 1 89 ? 0.855 0.521 -3.904 1.00 94.38 89 LEU A CA 1
ATOM 742 C C . LEU A 1 89 ? 2.019 -0.298 -4.465 1.00 94.38 89 LEU A C 1
ATOM 744 O O . LEU A 1 89 ? 3.166 0.162 -4.465 1.00 94.38 89 LEU A O 1
ATOM 748 N N . ILE A 1 90 ? 1.719 -1.509 -4.921 1.00 94.25 90 ILE A N 1
ATOM 749 C CA . ILE A 1 90 ? 2.691 -2.451 -5.473 1.00 94.25 90 ILE A CA 1
ATOM 750 C C . ILE A 1 90 ? 2.476 -2.539 -6.977 1.00 94.25 90 ILE A C 1
ATOM 752 O O . ILE A 1 90 ? 1.365 -2.804 -7.432 1.00 94.25 90 ILE A O 1
ATOM 756 N N . ALA A 1 91 ? 3.551 -2.328 -7.723 1.00 92.38 91 ALA A N 1
ATOM 757 C CA . ALA A 1 91 ? 3.637 -2.638 -9.135 1.00 92.38 91 ALA A CA 1
ATOM 758 C C . ALA A 1 91 ? 4.072 -4.092 -9.311 1.00 92.38 91 ALA A C 1
ATOM 760 O O . ALA A 1 91 ? 4.978 -4.562 -8.619 1.00 92.38 91 ALA A O 1
ATOM 761 N N . VAL A 1 92 ? 3.424 -4.786 -10.233 1.00 91.69 92 VAL A N 1
ATOM 762 C CA . VAL A 1 92 ? 3.624 -6.198 -10.530 1.00 91.69 92 VAL A CA 1
ATOM 763 C C . VAL A 1 92 ? 3.778 -6.339 -12.035 1.00 91.69 92 VAL A C 1
ATOM 765 O O . VAL A 1 92 ? 2.915 -5.900 -12.791 1.00 91.69 92 VAL A O 1
ATOM 768 N N . TRP A 1 93 ? 4.871 -6.934 -12.485 1.00 89.94 93 TRP A N 1
ATOM 769 C CA . TRP A 1 93 ? 5.114 -7.174 -13.905 1.00 89.94 93 TRP A CA 1
ATOM 770 C C . TRP A 1 93 ? 5.851 -8.491 -14.085 1.00 89.94 93 TRP A C 1
ATOM 772 O O . TRP A 1 93 ? 6.456 -9.011 -13.152 1.00 89.94 93 TRP A O 1
ATOM 782 N N . ASN A 1 94 ? 5.783 -9.049 -15.285 1.00 87.12 94 ASN A N 1
ATOM 783 C CA . ASN A 1 94 ? 6.516 -10.260 -15.618 1.00 87.12 94 ASN A CA 1
ATOM 784 C C . ASN A 1 94 ? 7.713 -9.893 -16.495 1.00 87.12 94 ASN A C 1
ATOM 786 O O . ASN A 1 94 ? 7.567 -9.117 -17.441 1.00 87.12 94 ASN A O 1
ATOM 790 N N . ASP A 1 95 ? 8.877 -10.450 -16.194 1.00 80.69 95 ASP A N 1
ATOM 791 C CA . ASP A 1 95 ? 10.073 -10.317 -17.015 1.00 80.69 95 ASP A CA 1
ATOM 792 C C . ASP A 1 95 ? 10.637 -11.682 -17.434 1.00 80.69 95 ASP A C 1
ATOM 794 O O . ASP A 1 95 ? 10.022 -12.730 -17.235 1.00 80.69 95 ASP A O 1
ATOM 798 N N . SER A 1 96 ? 11.806 -11.681 -18.080 1.00 75.62 96 SER A N 1
ATOM 799 C CA . SER A 1 96 ? 12.472 -12.914 -18.514 1.00 75.62 96 SER A CA 1
ATOM 800 C C . SER A 1 96 ? 12.949 -13.801 -17.359 1.00 75.62 96 SER A C 1
ATOM 802 O O . SER A 1 96 ? 13.270 -14.965 -17.595 1.00 75.62 96 SER A O 1
ATOM 804 N N . VAL A 1 97 ? 13.029 -13.262 -16.140 1.00 77.50 97 VAL A N 1
ATOM 805 C CA . VAL A 1 97 ? 13.486 -13.952 -14.926 1.00 77.50 97 VAL A CA 1
ATOM 806 C C . VAL A 1 97 ? 12.291 -14.431 -14.087 1.00 77.50 97 VAL A C 1
ATOM 808 O O . VAL A 1 97 ? 12.402 -15.431 -13.376 1.00 77.50 97 VAL A O 1
ATOM 811 N N . GLY A 1 98 ? 11.130 -13.788 -14.218 1.00 83.56 98 GLY A N 1
ATOM 812 C CA . GLY A 1 98 ? 9.857 -14.211 -13.647 1.00 83.56 98 GLY A CA 1
ATOM 813 C C . GLY A 1 98 ? 8.961 -13.045 -13.228 1.00 83.56 98 GLY A C 1
ATOM 814 O O . GLY A 1 98 ? 9.082 -11.920 -13.707 1.00 83.56 98 GLY A O 1
ATOM 815 N N . LEU A 1 99 ? 8.033 -13.334 -12.312 1.00 88.06 99 LEU A N 1
ATOM 816 C CA . LEU A 1 99 ? 7.146 -12.328 -11.737 1.00 88.06 99 LEU A CA 1
ATOM 817 C C . LEU A 1 99 ? 7.933 -11.423 -10.784 1.00 88.06 99 LEU A C 1
ATOM 819 O O . LEU A 1 99 ? 8.485 -11.896 -9.789 1.00 88.06 99 LEU A O 1
ATOM 823 N N . GLN A 1 100 ? 7.927 -10.129 -11.070 1.00 87.75 100 GLN A N 1
ATOM 824 C CA . GLN A 1 100 ? 8.531 -9.092 -10.252 1.00 87.75 100 GLN A CA 1
ATOM 825 C C . GLN A 1 100 ? 7.454 -8.302 -9.520 1.00 87.75 100 GLN A C 1
ATOM 827 O O . GLN A 1 100 ? 6.396 -7.994 -10.072 1.00 87.75 100 GLN A O 1
ATOM 832 N N . GLU A 1 101 ? 7.751 -7.935 -8.276 1.00 91.38 101 GLU A N 1
ATOM 833 C CA . GLU A 1 101 ? 6.896 -7.078 -7.466 1.00 91.38 101 GLU A CA 1
ATOM 834 C C . GLU A 1 101 ? 7.725 -5.995 -6.780 1.00 91.38 101 GLU A C 1
ATOM 836 O O . GLU A 1 101 ? 8.737 -6.282 -6.137 1.00 91.38 101 GLU A O 1
ATOM 841 N N . GLN A 1 102 ? 7.274 -4.746 -6.864 1.00 92.06 102 GLN A N 1
ATOM 842 C CA . GLN A 1 102 ? 7.940 -3.625 -6.211 1.00 92.06 102 GLN A CA 1
ATOM 843 C C . GLN A 1 102 ? 6.930 -2.624 -5.655 1.00 92.06 102 GLN A C 1
ATOM 845 O O . GLN A 1 102 ? 6.005 -2.192 -6.341 1.00 92.06 102 GLN A O 1
ATOM 850 N N . THR A 1 103 ? 7.138 -2.186 -4.414 1.00 93.75 103 THR A N 1
ATOM 851 C CA . THR A 1 103 ? 6.401 -1.051 -3.847 1.00 93.75 103 THR A CA 1
ATOM 852 C C . THR A 1 103 ? 6.840 0.241 -4.527 1.00 93.75 103 THR A C 1
ATOM 854 O O . THR A 1 103 ? 8.018 0.592 -4.479 1.00 93.75 103 THR A O 1
ATOM 857 N N . VAL A 1 104 ? 5.895 0.973 -5.116 1.00 93.25 104 VAL A N 1
ATOM 858 C CA . VAL A 1 104 ? 6.155 2.254 -5.806 1.00 93.25 104 VAL A CA 1
ATOM 859 C C . VAL A 1 104 ? 5.727 3.463 -4.980 1.00 93.25 104 VAL A C 1
ATOM 861 O O . VAL A 1 104 ? 6.226 4.576 -5.170 1.00 93.25 104 VAL A O 1
ATOM 864 N N . TRP A 1 105 ? 4.817 3.256 -4.031 1.00 95.00 105 TRP A N 1
ATOM 865 C CA . TRP A 1 105 ? 4.317 4.288 -3.133 1.00 95.00 105 TRP A CA 1
ATOM 866 C C . TRP A 1 105 ? 3.763 3.667 -1.861 1.00 95.00 105 TRP A C 1
ATOM 868 O O . TRP A 1 105 ? 3.226 2.560 -1.885 1.00 95.00 105 TRP A O 1
ATOM 878 N N . ASP A 1 106 ? 3.881 4.391 -0.756 1.00 95.12 106 ASP A N 1
ATOM 879 C CA . ASP A 1 106 ? 3.286 4.002 0.507 1.00 95.12 106 ASP A CA 1
ATOM 880 C C . ASP A 1 106 ? 2.879 5.198 1.368 1.00 95.12 106 ASP A C 1
ATOM 882 O O . ASP A 1 106 ? 3.390 6.315 1.227 1.00 95.12 106 ASP A O 1
ATOM 886 N N . LYS A 1 107 ? 1.947 4.948 2.287 1.00 94.12 107 LYS A N 1
ATOM 887 C CA . LYS A 1 107 ? 1.539 5.901 3.314 1.00 94.12 107 LYS A CA 1
ATOM 888 C C . LYS A 1 107 ? 1.102 5.183 4.582 1.00 94.12 107 LYS A C 1
ATOM 890 O O . LYS A 1 107 ? 0.311 4.244 4.545 1.00 94.12 107 LYS A O 1
ATOM 895 N N . THR A 1 108 ? 1.588 5.686 5.711 1.00 94.00 108 THR A N 1
ATOM 896 C CA . THR A 1 108 ? 1.117 5.299 7.042 1.00 94.00 108 THR A CA 1
ATOM 897 C C . THR A 1 108 ? 0.092 6.315 7.516 1.00 94.00 108 THR A C 1
ATOM 899 O O . THR A 1 108 ? 0.344 7.519 7.480 1.00 94.00 108 THR A O 1
ATOM 902 N N . ILE A 1 109 ? -1.057 5.826 7.962 1.00 93.75 109 ILE A N 1
ATOM 903 C CA . ILE A 1 109 ? -2.177 6.625 8.448 1.00 93.75 109 ILE A CA 1
ATOM 904 C C . ILE A 1 109 ? -2.384 6.238 9.907 1.00 93.75 109 ILE A C 1
ATOM 906 O O . ILE A 1 109 ? -2.578 5.065 10.228 1.00 93.75 109 ILE A O 1
ATOM 910 N N . TYR A 1 110 ? -2.298 7.213 10.804 1.00 91.75 110 TYR A N 1
ATOM 911 C CA . TYR A 1 110 ? -2.456 6.988 12.237 1.00 91.75 110 TYR A CA 1
ATOM 912 C C . TYR A 1 110 ? -3.905 7.223 12.647 1.00 91.75 110 TYR A C 1
ATOM 914 O O . TYR A 1 110 ? -4.539 8.145 12.149 1.00 91.75 110 TYR A O 1
ATOM 922 N N . TYR A 1 111 ? -4.405 6.452 13.614 1.00 87.56 111 TYR A N 1
ATOM 923 C CA . TYR A 1 111 ? -5.763 6.622 14.150 1.00 87.56 111 TYR A CA 1
ATOM 924 C C . TYR A 1 111 ? -6.033 8.045 14.672 1.00 87.56 111 TYR A C 1
ATOM 926 O O . TYR A 1 111 ? -7.167 8.503 14.688 1.00 87.56 111 TYR A O 1
ATOM 934 N N . THR A 1 112 ? -4.992 8.753 15.111 1.00 88.31 112 THR A N 1
ATOM 935 C CA . THR A 1 112 ? -5.090 10.129 15.614 1.00 88.31 112 THR A CA 1
ATOM 936 C C . THR A 1 112 ? -5.226 11.182 14.515 1.00 88.31 112 THR A C 1
ATOM 938 O O . THR A 1 112 ? -5.525 12.330 14.831 1.00 88.31 112 THR A O 1
ATOM 941 N N . ASP A 1 113 ? -4.973 10.824 13.255 1.00 88.69 113 ASP A N 1
ATOM 942 C CA . ASP A 1 113 ? -4.952 11.738 12.114 1.00 88.69 113 ASP A CA 1
ATOM 943 C C . ASP A 1 113 ? -6.123 11.455 11.163 1.00 88.69 113 ASP A C 1
ATOM 945 O O . ASP A 1 113 ? -5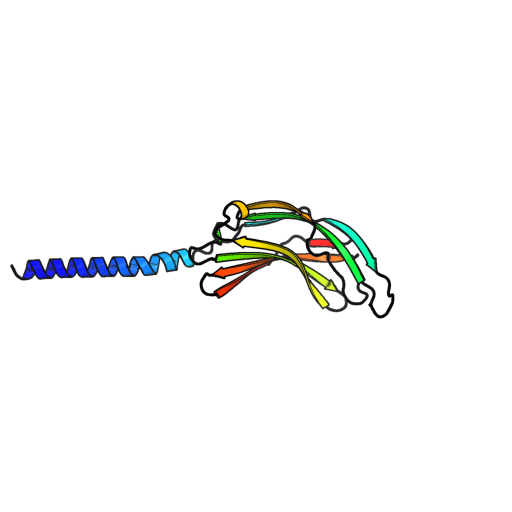.982 10.826 10.112 1.00 88.69 113 ASP A O 1
ATOM 949 N N . ASN A 1 114 ? -7.302 11.930 11.563 1.00 82.75 114 ASN A N 1
ATOM 950 C CA . ASN A 1 114 ? -8.541 11.739 10.810 1.00 82.75 114 ASN A CA 1
ATOM 951 C C . ASN A 1 114 ? -8.522 12.429 9.437 1.00 82.75 114 ASN A C 1
ATOM 953 O O . ASN A 1 114 ? -9.233 11.994 8.532 1.00 82.75 114 ASN A O 1
ATOM 957 N N . GLU A 1 115 ? -7.741 13.500 9.265 1.00 82.94 115 GLU A N 1
ATOM 958 C CA . GLU A 1 115 ? -7.649 14.214 7.985 1.00 82.94 115 GLU A CA 1
ATOM 959 C C . GLU A 1 115 ? -6.981 13.335 6.925 1.00 82.94 115 GLU A C 1
ATOM 961 O O . GLU A 1 115 ? -7.415 13.308 5.775 1.00 82.94 115 GLU A O 1
ATOM 966 N N . SER A 1 116 ? -6.005 12.518 7.331 1.00 85.31 116 SER A N 1
ATOM 967 C CA . SER A 1 116 ? -5.336 11.552 6.456 1.00 85.31 116 SER A CA 1
ATOM 968 C C . SER A 1 116 ? -6.174 10.319 6.101 1.00 85.31 116 SER A C 1
ATOM 970 O O . SER A 1 116 ? -5.687 9.469 5.353 1.00 85.31 116 SER A O 1
ATOM 972 N N . PHE A 1 117 ? -7.407 10.176 6.604 1.00 88.00 117 PHE A N 1
ATOM 973 C CA . PHE A 1 117 ? -8.270 9.035 6.250 1.00 88.00 117 PHE A CA 1
ATOM 974 C C . PHE A 1 117 ? -8.774 9.119 4.814 1.00 88.00 117 PHE A C 1
ATOM 976 O O . PHE A 1 117 ? -9.082 8.086 4.212 1.00 88.00 117 PHE A O 1
ATOM 983 N N . PHE A 1 118 ? -8.838 10.341 4.288 1.00 89.88 118 PHE A N 1
ATOM 984 C CA . PHE A 1 118 ? -9.240 10.653 2.932 1.00 89.88 118 PHE A CA 1
ATOM 985 C C . PHE A 1 118 ? -8.060 11.282 2.211 1.00 89.88 118 PHE A C 1
ATOM 987 O O . PHE A 1 118 ? -7.429 12.216 2.701 1.00 89.88 118 PHE A O 1
ATOM 994 N N . PHE A 1 119 ? -7.764 10.784 1.023 1.00 90.88 119 PHE A N 1
ATOM 995 C CA . PHE A 1 119 ? -6.695 11.328 0.204 1.00 90.88 119 PHE A CA 1
ATOM 996 C C . PHE A 1 119 ? -7.094 11.241 -1.255 1.00 90.88 119 PHE A C 1
ATOM 998 O O . PHE A 1 119 ? -7.694 10.253 -1.668 1.00 90.88 119 PHE A O 1
ATOM 1005 N N . SER A 1 120 ? -6.784 12.281 -2.021 1.00 92.00 120 SER A N 1
ATOM 1006 C CA . SER A 1 12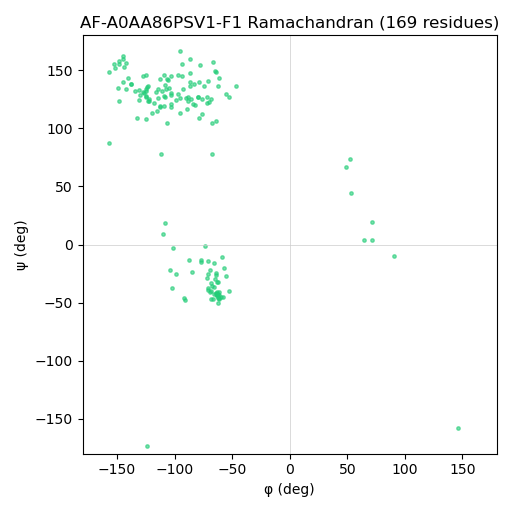0 ? -7.070 12.339 -3.451 1.00 92.00 120 SER A CA 1
ATOM 1007 C C . SER A 1 120 ? -6.128 13.336 -4.106 1.00 92.00 120 SER A C 1
ATOM 1009 O O . SER A 1 120 ? -6.456 14.515 -4.242 1.00 92.00 120 SER A O 1
ATOM 1011 N N . GLU A 1 121 ? -4.951 12.875 -4.512 1.00 91.56 121 GLU A N 1
ATOM 1012 C CA . GLU A 1 121 ? -3.941 13.740 -5.115 1.00 91.56 121 GLU A CA 1
ATOM 1013 C C . GLU A 1 121 ? -3.192 13.036 -6.243 1.00 91.56 121 GLU A C 1
ATOM 1015 O O . GLU A 1 121 ? -3.076 11.807 -6.291 1.00 91.56 121 GLU A O 1
ATOM 1020 N N . LYS A 1 122 ? -2.639 13.848 -7.149 1.00 90.81 122 LYS A N 1
ATOM 1021 C CA . LYS A 1 122 ? -1.651 13.383 -8.115 1.00 90.81 122 LYS A CA 1
ATOM 1022 C C . LYS A 1 122 ? -0.315 13.218 -7.406 1.00 90.81 122 LYS A C 1
ATOM 1024 O O . LYS A 1 122 ? 0.186 14.166 -6.807 1.00 90.81 122 LYS A O 1
ATOM 1029 N N . GLN A 1 123 ? 0.261 12.033 -7.507 1.00 92.56 123 GLN A N 1
ATOM 1030 C CA . GLN A 1 123 ? 1.501 11.667 -6.844 1.00 92.56 123 GLN A CA 1
ATOM 1031 C C . GLN A 1 123 ? 2.516 11.160 -7.864 1.00 92.56 123 GLN A C 1
ATOM 1033 O O . GLN A 1 123 ? 2.168 10.532 -8.866 1.00 92.56 123 GLN A O 1
ATOM 1038 N N . GLN A 1 124 ? 3.784 11.458 -7.598 1.00 91.69 124 GLN A N 1
ATOM 1039 C CA . GLN A 1 124 ? 4.902 10.762 -8.221 1.00 91.69 124 GLN A CA 1
ATOM 1040 C C . GLN A 1 124 ? 5.220 9.520 -7.378 1.00 91.69 124 GLN A C 1
ATOM 1042 O O . GLN A 1 124 ? 5.057 9.540 -6.154 1.00 91.69 124 GLN A O 1
ATOM 1047 N N . SER A 1 125 ? 5.686 8.442 -8.010 1.00 91.50 125 SER A N 1
ATOM 1048 C CA . SER A 1 125 ? 6.218 7.284 -7.289 1.00 91.50 125 SER A CA 1
ATOM 1049 C C . SER A 1 125 ? 7.293 7.720 -6.299 1.00 91.50 125 SER A C 1
ATOM 1051 O O . SER A 1 125 ? 8.272 8.365 -6.678 1.00 91.50 125 SER A O 1
ATOM 1053 N N . LYS A 1 126 ? 7.129 7.325 -5.035 1.00 92.12 126 LYS A N 1
ATOM 1054 C CA . LYS A 1 126 ? 8.131 7.534 -3.984 1.00 92.12 126 LYS A CA 1
ATOM 1055 C C . LYS A 1 126 ? 9.373 6.681 -4.235 1.00 92.12 126 LYS A C 1
ATOM 1057 O O . LYS A 1 126 ? 10.486 7.099 -3.925 1.00 92.12 126 LYS A O 1
ATOM 1062 N N . TYR A 1 127 ? 9.162 5.503 -4.813 1.00 91.88 127 TYR A N 1
ATOM 1063 C CA . TYR A 1 127 ? 10.207 4.574 -5.208 1.00 91.88 127 TYR A CA 1
ATOM 1064 C C . TYR A 1 127 ? 10.103 4.363 -6.722 1.00 91.88 127 TYR A C 1
ATOM 1066 O O . TYR A 1 127 ? 9.084 3.832 -7.173 1.00 91.88 127 TYR A O 1
ATOM 1074 N N . PRO A 1 128 ? 11.093 4.806 -7.518 1.00 88.44 128 PRO A N 1
ATOM 1075 C CA . PRO A 1 128 ? 11.072 4.582 -8.957 1.00 88.44 128 PRO A CA 1
ATOM 1076 C C . PRO A 1 128 ? 11.092 3.080 -9.232 1.00 88.44 128 PRO A C 1
ATOM 1078 O O . PRO A 1 128 ? 11.751 2.320 -8.515 1.00 88.44 128 PRO A O 1
ATOM 1081 N N . LEU A 1 129 ? 10.373 2.657 -10.266 1.00 88.38 129 LEU A N 1
ATOM 1082 C CA . LEU A 1 129 ? 10.430 1.276 -10.725 1.00 88.38 129 LEU A CA 1
ATOM 1083 C C . LEU A 1 129 ? 11.836 0.959 -11.195 1.00 88.38 129 LEU A C 1
ATOM 1085 O O . LEU A 1 129 ? 12.422 1.769 -11.910 1.00 88.38 129 LEU A O 1
ATOM 1089 N N . ARG A 1 130 ? 12.350 -0.207 -10.821 1.00 86.25 130 ARG A N 1
ATOM 1090 C CA . ARG A 1 130 ? 13.667 -0.676 -11.241 1.00 86.25 130 ARG A CA 1
ATOM 1091 C C . ARG A 1 130 ? 13.537 -2.038 -11.885 1.00 86.25 130 ARG A C 1
ATOM 1093 O O . ARG A 1 130 ? 12.909 -2.922 -11.307 1.00 86.25 130 ARG A O 1
ATOM 1100 N N . SER A 1 131 ? 14.146 -2.221 -13.049 1.00 81.75 131 SER A N 1
ATOM 1101 C CA . SER A 1 131 ? 14.387 -3.577 -13.532 1.00 81.75 131 SER A CA 1
ATOM 1102 C C . SER A 1 131 ? 15.586 -4.198 -12.821 1.00 81.75 131 SER A C 1
ATOM 1104 O O . SER A 1 131 ? 16.487 -3.505 -12.343 1.00 81.75 131 SER A O 1
ATOM 1106 N N . TYR A 1 132 ? 15.586 -5.525 -12.756 1.00 72.75 132 TYR A N 1
ATOM 1107 C CA . TYR A 1 132 ? 16.718 -6.308 -12.284 1.00 72.75 132 TYR A CA 1
ATOM 1108 C C . TYR A 1 132 ? 17.449 -6.924 -13.486 1.00 72.75 132 TYR A C 1
ATOM 1110 O O . TYR A 1 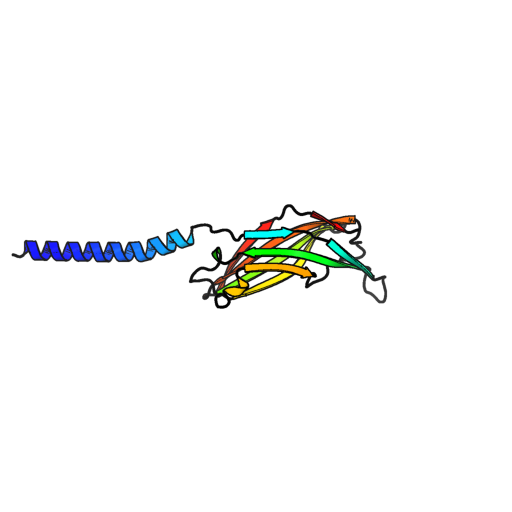132 ? 16.828 -7.290 -14.477 1.00 72.75 132 TYR A O 1
ATOM 1118 N N . GLU A 1 133 ? 18.776 -7.028 -13.394 1.00 67.12 133 GLU A N 1
ATOM 1119 C CA . GLU A 1 133 ? 19.619 -7.899 -14.233 1.00 67.12 133 GLU A CA 1
ATOM 1120 C C . GLU A 1 133 ? 19.392 -7.845 -15.761 1.00 67.12 133 GLU A C 1
ATOM 1122 O O . GLU A 1 133 ? 18.991 -8.823 -16.387 1.00 67.12 133 GLU A O 1
ATOM 1127 N N . GLY A 1 134 ? 19.704 -6.721 -16.409 1.00 61.97 134 GLY A N 1
ATOM 1128 C CA . GLY A 1 134 ? 19.719 -6.609 -17.876 1.00 61.97 134 GLY A CA 1
ATOM 1129 C C . GLY 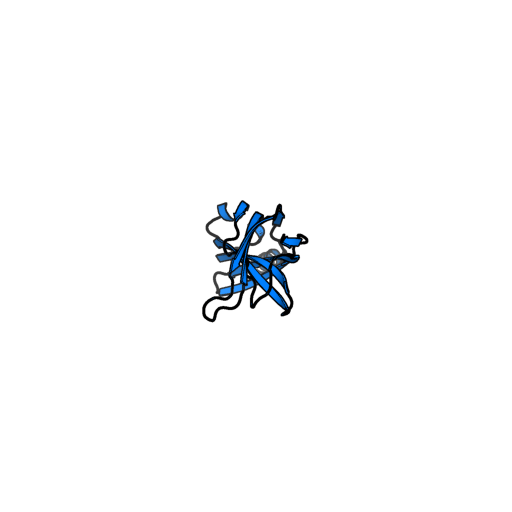A 1 134 ? 18.334 -6.615 -18.534 1.00 61.97 134 GLY A C 1
ATOM 1130 O O . GLY A 1 134 ? 18.230 -6.591 -19.762 1.00 61.97 134 GLY A O 1
ATOM 1131 N N . VAL A 1 135 ? 17.266 -6.630 -17.734 1.00 68.75 135 VAL A N 1
ATOM 1132 C CA . VAL A 1 135 ? 15.885 -6.528 -18.204 1.00 68.75 135 VAL A CA 1
ATOM 1133 C C . VAL A 1 135 ? 15.553 -5.074 -18.515 1.00 68.75 135 VAL A C 1
ATOM 1135 O O . VAL A 1 135 ? 15.907 -4.160 -17.770 1.00 68.75 135 VAL A O 1
ATOM 1138 N N . LYS A 1 136 ? 14.826 -4.860 -19.611 1.00 74.25 136 LYS A N 1
ATOM 1139 C CA . LYS A 1 136 ? 14.316 -3.546 -19.995 1.00 74.25 136 LYS A CA 1
ATOM 1140 C C . LYS A 1 136 ? 12.909 -3.341 -19.452 1.00 74.25 136 LYS A C 1
ATOM 1142 O O . LYS A 1 136 ? 12.073 -4.227 -19.589 1.00 74.25 136 LYS A O 1
ATOM 1147 N N . LEU A 1 137 ? 12.648 -2.178 -18.859 1.00 78.38 137 LEU A N 1
ATOM 1148 C CA . LEU A 1 137 ? 11.290 -1.784 -18.462 1.00 78.38 137 LEU A CA 1
ATOM 1149 C C . LEU A 1 137 ? 10.397 -1.452 -19.675 1.00 78.38 137 LEU A C 1
ATOM 1151 O O . LEU A 1 137 ? 9.225 -1.825 -19.637 1.00 78.38 137 LEU A O 1
ATOM 1155 N N . PRO A 1 138 ? 10.886 -0.785 -20.746 1.00 80.00 138 PRO A N 1
ATOM 1156 C CA . PRO A 1 138 ? 10.086 -0.519 -21.941 1.00 80.00 138 PRO A CA 1
ATOM 1157 C C . PRO A 1 138 ? 9.496 -1.787 -22.566 1.00 80.00 138 PRO A C 1
ATOM 1159 O O . PRO A 1 138 ? 10.211 -2.747 -22.849 1.00 80.00 138 PRO A O 1
ATOM 1162 N N . GLY A 1 139 ? 8.189 -1.761 -22.826 1.00 77.44 139 GLY A N 1
ATOM 1163 C CA . GLY A 1 139 ? 7.422 -2.881 -23.370 1.00 77.44 139 GLY A CA 1
ATOM 1164 C C . GLY A 1 139 ? 6.815 -3.816 -22.321 1.00 77.44 139 GLY A C 1
ATOM 1165 O O . GLY A 1 139 ? 5.975 -4.635 -22.686 1.00 77.44 139 GLY A O 1
ATOM 1166 N N . CYS A 1 140 ? 7.172 -3.682 -21.039 1.00 84.25 140 CYS A N 1
ATOM 1167 C CA . CYS A 1 140 ? 6.539 -4.450 -19.970 1.00 84.25 140 CYS A CA 1
ATOM 1168 C C . CYS A 1 140 ? 5.136 -3.914 -19.661 1.00 84.25 140 CYS A C 1
ATOM 1170 O O . CYS A 1 140 ? 4.922 -2.700 -19.551 1.00 84.25 140 CYS A O 1
ATOM 1172 N N . GLU A 1 141 ? 4.190 -4.836 -19.491 1.00 87.88 141 GLU A N 1
ATOM 1173 C CA . GLU A 1 141 ? 2.876 -4.554 -18.920 1.00 87.88 141 GLU A CA 1
ATOM 1174 C C . GLU A 1 141 ? 2.978 -4.601 -17.398 1.00 87.88 141 GLU A C 1
ATOM 1176 O O . GLU A 1 141 ? 3.390 -5.605 -16.813 1.00 87.88 141 GLU A O 1
ATOM 1181 N N . ILE A 1 142 ? 2.636 -3.484 -16.764 1.00 88.69 142 ILE A N 1
ATOM 1182 C CA . ILE A 1 142 ? 2.695 -3.326 -15.318 1.00 88.69 142 ILE A CA 1
ATOM 1183 C C . ILE A 1 142 ? 1.275 -3.288 -14.779 1.00 88.69 142 ILE A C 1
ATOM 1185 O O . ILE A 1 142 ? 0.495 -2.392 -15.110 1.00 88.69 142 ILE A O 1
ATOM 1189 N N . HIS A 1 143 ? 0.968 -4.252 -13.925 1.00 91.44 143 HIS A N 1
ATOM 1190 C CA . HIS A 1 143 ? -0.245 -4.310 -13.127 1.00 91.44 143 HIS A CA 1
ATOM 1191 C C . HIS A 1 143 ? -0.001 -3.683 -11.761 1.00 91.44 143 HIS A C 1
ATOM 1193 O O . HIS A 1 143 ? 1.124 -3.657 -11.259 1.00 91.44 143 HIS A O 1
ATOM 1199 N N . PHE A 1 144 ? -1.063 -3.204 -11.128 1.00 90.94 144 PHE A N 1
ATOM 1200 C CA . PHE A 1 144 ? -0.962 -2.562 -9.827 1.00 90.94 144 PHE A CA 1
ATOM 1201 C C . PHE A 1 144 ? -1.924 -3.194 -8.830 1.00 90.94 144 PHE A C 1
ATOM 1203 O O . PHE A 1 144 ? -3.032 -3.608 -9.164 1.00 90.94 144 PHE A O 1
ATOM 1210 N N . ARG A 1 145 ? -1.501 -3.258 -7.570 1.00 93.25 145 ARG A N 1
ATOM 1211 C CA . ARG A 1 145 ? -2.345 -3.703 -6.461 1.00 93.25 145 ARG A CA 1
ATOM 1212 C C . ARG A 1 145 ? -2.096 -2.858 -5.229 1.00 93.25 145 ARG A C 1
ATOM 1214 O O . ARG A 1 145 ? -0.959 -2.489 -4.932 1.00 93.25 145 ARG A O 1
ATOM 1221 N N . PHE A 1 146 ? -3.154 -2.595 -4.479 1.00 93.06 146 PHE A N 1
ATOM 1222 C CA . PHE A 1 146 ? -3.019 -2.041 -3.144 1.00 93.06 146 PHE A CA 1
ATOM 1223 C C . PHE A 1 146 ? -2.837 -3.157 -2.129 1.00 93.06 146 PHE A C 1
ATOM 1225 O O . PHE A 1 146 ? -3.514 -4.185 -2.171 1.00 93.06 146 PHE A O 1
ATOM 1232 N N . VAL A 1 147 ? -1.958 -2.924 -1.165 1.00 92.81 147 VAL A N 1
ATOM 1233 C CA . VAL A 1 147 ? -1.831 -3.768 0.016 1.00 92.81 147 VAL A CA 1
ATOM 1234 C C . VAL A 1 147 ? -2.036 -2.907 1.244 1.00 92.81 147 VAL A C 1
ATOM 1236 O O . VAL A 1 147 ? -1.347 -1.911 1.449 1.00 92.81 147 VAL A O 1
ATOM 1239 N N . LEU A 1 148 ? -3.002 -3.303 2.060 1.00 92.00 148 LEU A N 1
ATOM 1240 C CA . LEU A 1 148 ? -3.348 -2.642 3.301 1.00 92.00 148 LEU A CA 1
ATOM 1241 C C . LEU A 1 148 ? -2.916 -3.523 4.470 1.00 92.00 148 LEU A C 1
ATOM 1243 O O . LEU A 1 148 ? -3.300 -4.691 4.544 1.00 92.00 148 LEU A O 1
ATOM 1247 N N . TYR A 1 149 ? -2.160 -2.951 5.400 1.00 91.19 149 TYR A N 1
ATOM 1248 C CA . TYR A 1 149 ? -1.777 -3.578 6.658 1.00 91.19 149 TYR A CA 1
ATOM 1249 C C . TYR A 1 149 ? -2.396 -2.806 7.821 1.00 91.19 149 TYR A C 1
ATOM 1251 O O . TYR A 1 149 ? -2.060 -1.650 8.068 1.00 91.19 149 TYR A O 1
ATOM 1259 N N . GLU A 1 150 ? -3.302 -3.450 8.545 1.00 89.94 150 GLU A N 1
ATOM 1260 C CA . GLU A 1 150 ? -3.897 -2.932 9.772 1.00 89.94 150 GLU A CA 1
ATOM 1261 C C . GLU A 1 150 ? -3.044 -3.365 10.969 1.00 89.94 150 GLU A C 1
ATOM 1263 O O . GLU A 1 150 ? -2.799 -4.561 11.165 1.00 89.94 150 GLU A O 1
ATOM 1268 N N . VAL A 1 151 ? -2.622 -2.403 11.789 1.00 88.75 151 VAL A N 1
ATOM 1269 C CA . VAL A 1 151 ? -1.861 -2.646 13.017 1.00 88.75 151 VAL A CA 1
ATOM 1270 C C . VAL A 1 151 ? -2.718 -2.267 14.217 1.00 88.75 151 VAL A C 1
ATOM 1272 O O . VAL A 1 151 ? -3.106 -1.110 14.389 1.00 88.75 151 VAL A O 1
ATOM 1275 N N . GLY A 1 152 ? -3.009 -3.236 15.082 1.00 85.69 152 GLY A N 1
ATOM 1276 C CA . GLY A 1 152 ? -3.743 -3.000 16.326 1.00 85.69 152 GLY A CA 1
ATOM 1277 C C . GLY A 1 152 ? -2.850 -2.586 17.502 1.00 85.69 152 GLY A C 1
ATOM 1278 O O . GLY A 1 152 ? -1.666 -2.922 17.541 1.00 85.69 152 GLY A O 1
ATOM 1279 N N . PHE A 1 153 ? -3.430 -1.956 18.532 1.00 78.56 153 PHE A N 1
ATOM 1280 C CA . PHE A 1 153 ? -2.723 -1.541 19.765 1.00 78.56 153 PHE A CA 1
ATOM 1281 C C . PHE A 1 153 ? -2.051 -2.692 20.553 1.00 78.56 153 PHE A C 1
ATOM 1283 O O . PHE A 1 153 ? -1.253 -2.438 21.448 1.00 78.56 153 PHE A O 1
ATOM 1290 N N . GLY A 1 154 ? -2.333 -3.953 20.206 1.00 74.75 154 GLY A N 1
ATOM 1291 C CA . GLY A 1 154 ? -1.709 -5.153 20.780 1.00 74.75 154 GLY A CA 1
ATOM 1292 C C . GLY A 1 154 ? -0.748 -5.898 19.846 1.00 74.75 154 GLY A C 1
ATOM 1293 O O . GLY A 1 154 ? -0.531 -7.088 20.056 1.00 74.75 154 GLY A O 1
ATOM 1294 N N . GLY A 1 155 ? -0.245 -5.264 18.779 1.00 71.38 155 GLY A N 1
ATOM 1295 C CA . GLY A 1 155 ? 0.687 -5.896 17.831 1.00 71.38 155 GLY A CA 1
ATOM 1296 C C . GLY A 1 155 ? 0.047 -6.956 16.928 1.00 71.38 155 GLY A C 1
ATOM 1297 O O . GLY A 1 155 ? 0.737 -7.809 16.378 1.00 71.38 155 GLY A O 1
ATOM 1298 N N . ARG A 1 156 ? -1.284 -6.938 16.786 1.00 72.81 156 ARG A N 1
ATOM 1299 C CA . ARG A 1 156 ? -1.984 -7.765 15.797 1.00 72.81 156 ARG A CA 1
ATOM 1300 C C . ARG A 1 156 ? -1.884 -7.097 14.435 1.00 72.81 156 ARG A C 1
ATOM 1302 O O . ARG A 1 156 ? -2.271 -5.938 14.311 1.00 72.81 156 ARG A O 1
ATOM 1309 N N . PHE A 1 157 ? -1.419 -7.854 13.449 1.00 80.19 157 PHE A N 1
ATOM 1310 C CA . PHE A 1 157 ? -1.319 -7.428 12.059 1.00 80.19 157 PHE A CA 1
ATOM 1311 C C . PHE A 1 157 ? -2.389 -8.136 11.233 1.00 80.19 157 PHE A C 1
ATOM 1313 O O . PHE A 1 157 ? -2.579 -9.348 11.372 1.00 80.19 157 PHE A O 1
ATOM 1320 N N . ARG A 1 158 ? -3.095 -7.393 10.384 1.00 82.25 158 ARG A N 1
ATOM 1321 C CA . ARG A 1 158 ? -3.978 -7.955 9.357 1.00 82.25 158 ARG A CA 1
ATOM 1322 C C . ARG A 1 158 ? -3.596 -7.375 8.012 1.00 82.25 158 ARG A C 1
ATOM 1324 O O . ARG A 1 158 ? -3.489 -6.163 7.885 1.00 82.25 158 ARG A O 1
ATOM 1331 N N . THR A 1 159 ? -3.424 -8.238 7.023 1.00 85.38 159 THR A N 1
ATOM 1332 C CA . THR A 1 159 ? -3.083 -7.834 5.660 1.00 85.38 159 THR A CA 1
ATOM 1333 C C . THR A 1 159 ? -4.265 -8.107 4.753 1.00 85.38 159 THR A C 1
ATOM 1335 O O . THR A 1 159 ? -4.841 -9.192 4.802 1.00 85.38 159 THR A O 1
ATOM 1338 N N . THR A 1 160 ? -4.626 -7.128 3.932 1.00 85.00 160 THR A N 1
ATOM 1339 C CA . THR A 1 160 ? -5.628 -7.287 2.876 1.00 85.00 160 THR A CA 1
ATOM 1340 C C . THR A 1 160 ? -5.070 -6.742 1.573 1.00 85.00 160 THR A C 1
ATOM 1342 O O . THR A 1 160 ? -4.518 -5.643 1.544 1.00 85.00 160 THR A O 1
ATOM 1345 N N . THR A 1 161 ? -5.214 -7.509 0.500 1.00 85.75 161 THR A N 1
ATOM 1346 C CA . THR A 1 161 ? -4.760 -7.132 -0.840 1.00 85.75 161 THR A CA 1
ATOM 1347 C C . THR A 1 161 ? -5.965 -6.814 -1.711 1.00 85.75 161 THR A C 1
ATOM 1349 O O . THR A 1 161 ? -6.961 -7.535 -1.679 1.00 85.75 161 THR A O 1
ATOM 1352 N N . TYR A 1 162 ? -5.857 -5.743 -2.490 1.00 85.12 162 TYR A N 1
ATOM 1353 C CA . TYR A 1 162 ? -6.862 -5.304 -3.447 1.00 85.12 162 TYR A CA 1
ATOM 1354 C C . TYR A 1 162 ? -6.196 -5.186 -4.814 1.00 85.12 162 TYR A C 1
ATOM 1356 O O . TYR A 1 162 ? -5.369 -4.300 -5.038 1.00 85.12 162 TYR A O 1
ATOM 1364 N N . GLU A 1 163 ? -6.523 -6.117 -5.704 1.00 82.44 163 GLU A N 1
ATOM 1365 C CA . GLU A 1 163 ? -6.087 -6.065 -7.098 1.00 82.44 163 GLU A CA 1
ATOM 1366 C C . GLU A 1 163 ? -6.829 -4.944 -7.829 1.00 82.44 163 GLU A C 1
ATOM 1368 O O . GLU A 1 163 ? -8.011 -4.704 -7.571 1.00 82.44 163 GLU A O 1
ATOM 1373 N N . MET A 1 164 ? -6.117 -4.238 -8.706 1.00 78.50 164 MET A N 1
ATOM 1374 C CA . MET A 1 164 ? -6.685 -3.195 -9.555 1.00 78.50 164 MET A CA 1
ATOM 1375 C C . MET A 1 164 ? -6.715 -3.692 -10.998 1.00 78.50 164 MET A C 1
ATOM 1377 O O . MET A 1 164 ? -5.816 -4.406 -11.435 1.00 78.50 164 MET A O 1
ATOM 1381 N N . GLU A 1 165 ? -7.736 -3.290 -11.752 1.00 72.62 165 GLU A N 1
ATOM 1382 C CA . GLU A 1 165 ? -7.843 -3.634 -13.177 1.00 72.62 165 GLU A CA 1
ATOM 1383 C C . GLU A 1 165 ? -6.907 -2.784 -14.059 1.00 72.62 165 GLU A C 1
ATOM 1385 O O . GLU A 1 165 ? -6.656 -3.123 -15.216 1.00 72.62 165 GLU A O 1
ATOM 1390 N N . GLU A 1 166 ? -6.360 -1.681 -13.531 1.00 73.56 166 GLU A N 1
ATOM 1391 C CA . GLU A 1 166 ? -5.483 -0.798 -14.298 1.00 73.56 166 GLU A CA 1
ATOM 1392 C C . GLU A 1 166 ? -4.139 -1.461 -14.624 1.00 73.56 166 GLU A C 1
ATOM 1394 O O . GLU A 1 166 ? -3.389 -1.894 -13.747 1.00 73.56 166 GLU A O 1
ATOM 1399 N N . THR A 1 167 ? -3.819 -1.473 -15.918 1.00 79.00 167 THR A N 1
ATOM 1400 C CA . THR A 1 167 ? -2.546 -1.950 -16.459 1.00 79.00 167 THR A CA 1
ATOM 1401 C C . THR A 1 167 ? -1.907 -0.830 -17.268 1.00 79.00 167 THR A C 1
ATOM 1403 O O . THR A 1 167 ? -2.588 -0.145 -18.034 1.00 79.00 167 THR A O 1
ATOM 1406 N N . VAL A 1 168 ? -0.600 -0.630 -17.108 1.00 82.50 168 VAL A N 1
ATOM 1407 C CA . VAL A 1 168 ? 0.157 0.384 -17.850 1.00 82.50 168 VAL A CA 1
ATOM 1408 C C . VAL A 1 168 ? 1.328 -0.260 -18.563 1.00 82.50 168 VAL A C 1
ATOM 1410 O O . VAL A 1 168 ? 2.148 -0.935 -17.950 1.00 82.50 168 VAL A O 1
ATOM 1413 N N . THR A 1 169 ? 1.433 -0.000 -19.862 1.00 81.81 169 THR A N 1
ATOM 1414 C CA . THR A 1 169 ? 2.601 -0.382 -20.654 1.00 81.81 169 THR A CA 1
ATOM 1415 C C . THR A 1 169 ? 3.649 0.722 -20.592 1.00 81.81 169 THR A C 1
ATOM 1417 O O . THR A 1 169 ? 3.362 1.886 -20.898 1.00 81.81 169 THR A O 1
ATOM 1420 N N . VAL A 1 170 ? 4.877 0.364 -20.225 1.00 78.94 170 VAL A N 1
ATOM 1421 C CA . VAL A 1 170 ? 6.017 1.288 -20.279 1.00 78.94 170 VAL A CA 1
ATOM 1422 C C . VAL A 1 170 ? 6.394 1.522 -21.742 1.00 78.94 170 VAL A C 1
ATOM 1424 O O . VAL A 1 170 ? 6.596 0.565 -22.488 1.00 78.94 170 VAL A O 1
ATOM 1427 N N . LYS A 1 171 ? 6.470 2.789 -22.157 1.00 70.69 171 LYS A N 1
ATOM 1428 C CA . LYS A 1 171 ? 6.893 3.176 -23.512 1.00 70.69 171 LYS A CA 1
ATOM 1429 C C . LYS A 1 171 ? 8.404 3.325 -23.624 1.00 70.69 171 LYS A C 1
ATOM 1431 O O . LYS A 1 171 ? 9.029 3.735 -22.620 1.00 70.69 171 LYS A O 1
#

Mean predicted aligned error: 9.68 Å

Organism: NCBI:txid28002

Sequence (171 aa):
MLSSCQRFYRIIQWQMFTIFVAMIALPYVTGHLDYKPELALNNMTVTKTRYFPTENLITEHDEADLHFNIQFNVSNTFKWTTKEVYLGLIAVWNDSVGLQEQTVWDKTIYYTDNESFFFSEKQQSKYPLRSYEGVKLPGCEIHFRFVLYEVGFGGRFRTTTYEMEETVTVK

Foldseek 3Di:
DVVVVVVVVVVVVVVVVVVVCCVVVVCVVLVPPPDDKDWDKDDKDWDDKDWDPDDDPAATKIWTKIKIKIWIACVSVDDPFFFKKKKWKKKWWAWPVGIDIDTFDIDIDGPVHNVVNTDTDIDMGPGTDMDPGHTDQAQIKIWMKMWMWTAGPVRDIDIDIGGDPDIDGHD

Secondary structure (DSSP, 8-state):
-HHHHHHHHHHHHHHHHHHHHHHHHHHHHHHHS--PPEEEEEEEEEEEEEEE--BTTBPPEEEEEEEEEEEEE-GGG--TTEEEEEEEEEEEEE-SS-EEEEEEEEEEEETT-GGGGEEEEEEE-SS-EE--TT--STT-EEEEEEEEEEEETTS-EEEEEEEEEEEEE--

InterPro domains:
  IPR007653 Signal peptidase complex subunit 3 [PF04573] (1-146)
  IPR007653 Signal peptidase complex subunit 3 [PIRSF016089] (1-146)
  IPR007653 Signal peptidase complex subunit 3 [PTHR12804] (1-145)

Radius of gyration: 25.19 Å; Cα contacts (8 Å, |Δi|>4): 327; chains: 1; bounding box: 76×29×75 Å

Solvent-accessible surface area (backbone atoms only — not comparable to full-atom values): 9497 Å² total; per-residue (Å²): 117,71,69,61,56,55,51,52,53,49,53,52,52,51,52,53,50,52,52,54,50,47,67,52,48,51,58,52,52,62,68,64,57,84,53,71,57,50,74,46,76,43,83,69,43,80,78,46,78,47,80,44,74,69,59,89,97,44,70,26,28,24,36,36,40,40,34,32,33,44,32,39,37,42,61,66,61,62,46,99,58,40,43,36,38,38,42,33,37,32,41,35,34,66,58,98,89,41,83,44,78,44,70,27,37,74,50,78,36,45,66,88,43,68,72,6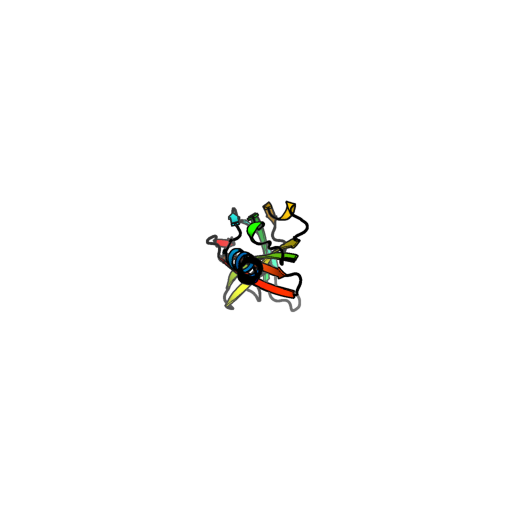5,30,50,48,76,47,80,43,65,42,78,35,59,47,66,39,66,80,64,37,68,49,60,73,33,58,33,35,38,30,40,37,38,36,40,33,29,80,82,78,48,76,47,80,48,76,44,81,50,92,62,68,44,68,38,118